Protein AF-A0A9D8WTA5-F1 (afdb_monomer_lite)

Secondary structure (DSSP, 8-state):
-------GGGTTSSHHHHHHHHHHHHHHHTT-------BTT-HHHHHHHHHTT--S---EEEEE---SSS----EEEEE-

Radius of gyration: 15.01 Å; chains: 1; bounding box: 36×35×33 Å

Sequence (80 aa):
ELGIITDEDKRCKGFAFAVCVRTLEEIDKRGLHPIWACDIENTGSMRLAEKLGFINPVKYNFIFLPQTNENMTIEKRSAI

Structure (mmCIF, N/CA/C/O backbone):
data_AF-A0A9D8WTA5-F1
#
_entry.id   AF-A0A9D8WTA5-F1
#
loop_
_atom_site.group_PDB
_atom_site.id
_atom_site.type_symbol
_atom_site.label_atom_id
_atom_site.label_alt_id
_atom_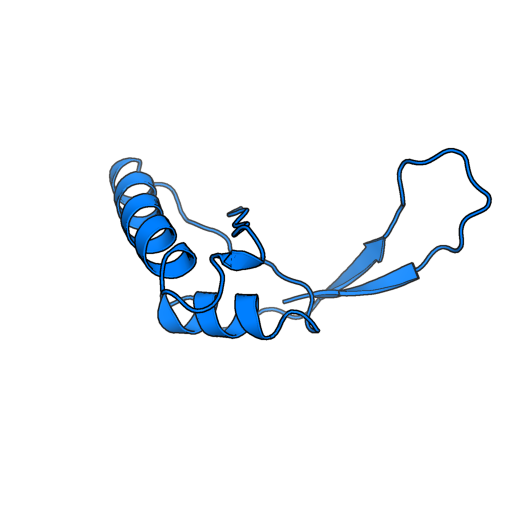site.label_comp_id
_atom_site.label_asym_id
_atom_site.label_entity_id
_atom_site.label_seq_id
_atom_site.pdbx_PDB_ins_code
_atom_site.Cartn_x
_atom_site.Cartn_y
_atom_site.Cartn_z
_atom_site.occupancy
_atom_site.B_iso_or_equiv
_atom_site.auth_seq_id
_atom_site.auth_comp_id
_atom_site.auth_asym_id
_atom_site.auth_atom_id
_atom_site.pdbx_PDB_model_num
ATOM 1 N N . GLU A 1 1 ? 1.456 4.230 -10.510 1.00 88.69 1 GLU A N 1
ATOM 2 C CA . GLU A 1 1 ? 1.804 3.886 -9.118 1.00 88.69 1 GLU A CA 1
ATOM 3 C C . GLU A 1 1 ? 0.688 4.363 -8.198 1.00 88.69 1 GLU A C 1
ATOM 5 O O . GLU A 1 1 ? 0.065 5.374 -8.512 1.00 88.69 1 GLU A O 1
ATOM 10 N N . LEU A 1 2 ? 0.390 3.621 -7.132 1.00 93.94 2 LEU A N 1
ATOM 11 C CA . LEU A 1 2 ? -0.620 3.988 -6.138 1.00 93.94 2 LEU A CA 1
ATOM 12 C C . LEU A 1 2 ? 0.017 4.723 -4.952 1.00 93.94 2 LEU A C 1
ATOM 14 O O . LEU A 1 2 ? 0.934 4.205 -4.326 1.00 93.94 2 LEU A O 1
ATOM 18 N N . GLY A 1 3 ? -0.521 5.894 -4.606 1.00 93.75 3 GLY A N 1
ATOM 19 C CA . GLY A 1 3 ? -0.184 6.620 -3.380 1.00 93.75 3 GLY A CA 1
ATOM 20 C C . GLY A 1 3 ? -1.365 6.612 -2.414 1.00 93.75 3 GLY A C 1
ATOM 21 O O . GLY A 1 3 ? -2.422 7.150 -2.740 1.00 93.75 3 GLY A O 1
ATOM 22 N N . ILE A 1 4 ? -1.199 6.001 -1.237 1.00 94.69 4 ILE A N 1
ATOM 23 C CA . ILE A 1 4 ? -2.267 5.840 -0.240 1.00 94.69 4 ILE A CA 1
ATOM 24 C C . ILE A 1 4 ? -1.813 6.420 1.094 1.00 94.69 4 ILE A C 1
ATOM 26 O O . ILE A 1 4 ? -0.808 5.999 1.662 1.00 94.69 4 ILE A O 1
ATOM 30 N N . ILE A 1 5 ? -2.588 7.367 1.612 1.00 95.75 5 ILE A N 1
ATOM 31 C CA . ILE A 1 5 ? -2.362 7.993 2.913 1.00 95.75 5 ILE A CA 1
ATOM 32 C C . ILE A 1 5 ? -3.671 7.918 3.692 1.00 95.75 5 ILE A C 1
ATOM 34 O O . ILE A 1 5 ? -4.760 8.074 3.144 1.00 95.75 5 ILE A O 1
ATOM 38 N N . THR A 1 6 ? -3.572 7.621 4.980 1.00 96.19 6 THR A N 1
ATOM 39 C CA . THR A 1 6 ? -4.700 7.673 5.912 1.00 96.19 6 THR A CA 1
ATOM 40 C C . THR A 1 6 ? -4.280 8.520 7.097 1.00 96.19 6 THR A C 1
ATOM 42 O O . THR A 1 6 ? -3.212 8.264 7.672 1.00 96.19 6 THR A O 1
ATOM 45 N N . ASP A 1 7 ? -5.125 9.490 7.450 1.00 97.75 7 ASP A N 1
ATOM 46 C CA . ASP A 1 7 ? -4.959 10.314 8.648 1.00 97.75 7 ASP A CA 1
ATOM 47 C C . ASP A 1 7 ? -4.714 9.441 9.875 1.00 97.75 7 ASP A C 1
ATOM 49 O O . ASP A 1 7 ? -5.316 8.373 10.029 1.00 97.75 7 ASP A O 1
ATOM 53 N N . GLU A 1 8 ? -3.802 9.878 10.742 1.00 96.44 8 GLU A N 1
ATOM 54 C CA . GLU A 1 8 ? -3.262 9.039 11.813 1.00 96.44 8 GLU A CA 1
ATOM 55 C C . GLU A 1 8 ? -4.352 8.541 12.771 1.00 96.44 8 GLU A C 1
ATOM 57 O O . GLU A 1 8 ? -4.385 7.357 13.107 1.00 96.44 8 GLU A O 1
ATOM 62 N N . ASP A 1 9 ? -5.312 9.404 13.115 1.00 97.75 9 ASP A N 1
ATOM 63 C CA . ASP A 1 9 ? -6.459 9.104 13.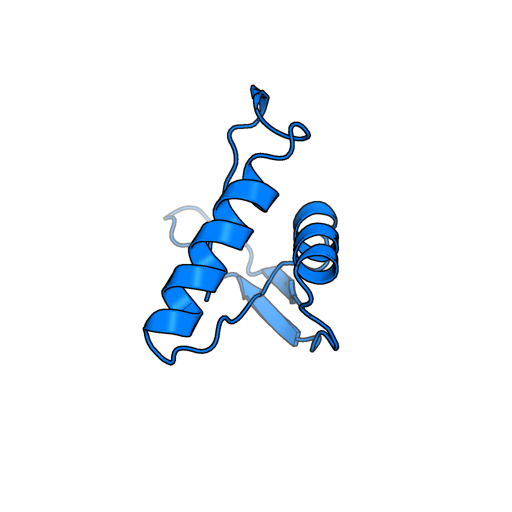983 1.00 97.75 9 ASP A CA 1
ATOM 64 C C . ASP A 1 9 ? -7.532 8.221 13.305 1.00 97.75 9 ASP A C 1
ATOM 66 O O . ASP A 1 9 ? -8.476 7.719 13.943 1.00 97.75 9 ASP A O 1
ATOM 70 N N . LYS A 1 10 ? -7.405 8.008 11.992 1.00 97.00 10 LYS A N 1
ATOM 71 C CA . LYS A 1 10 ? -8.289 7.167 11.177 1.00 97.00 10 LYS A CA 1
ATOM 72 C C . LYS A 1 10 ? -7.643 5.845 10.746 1.00 97.00 10 LYS A C 1
ATOM 74 O O . LYS A 1 10 ? -8.336 5.011 10.160 1.00 97.00 10 LYS A O 1
ATOM 79 N N . ARG A 1 11 ? -6.361 5.603 11.042 1.00 95.69 11 ARG A N 1
ATOM 80 C CA . ARG A 1 11 ? -5.676 4.337 10.712 1.00 95.69 11 ARG A CA 1
ATOM 81 C C . ARG A 1 11 ? -6.317 3.133 11.423 1.00 95.69 11 ARG A C 1
ATOM 83 O O . ARG A 1 11 ? -7.106 3.274 12.354 1.00 95.69 11 ARG A O 1
ATOM 90 N N . CYS A 1 12 ? -6.006 1.927 10.940 1.00 94.69 12 CYS A N 1
ATOM 91 C CA . CYS A 1 12 ? -6.480 0.643 11.489 1.00 94.69 12 CYS A CA 1
ATOM 92 C C . CYS A 1 12 ? -8.009 0.426 11.482 1.00 94.69 12 CYS A C 1
ATOM 94 O O . CYS A 1 12 ? -8.499 -0.505 12.111 1.00 94.69 12 CYS A O 1
ATOM 96 N N . LYS A 1 13 ? -8.761 1.238 10.728 1.00 96.81 13 LYS A N 1
ATOM 97 C CA . LYS A 1 13 ? -10.228 1.136 10.580 1.00 96.81 13 LYS A CA 1
ATOM 98 C C . LYS A 1 13 ? -10.679 0.570 9.227 1.00 96.81 13 LYS A C 1
ATOM 100 O O . LYS A 1 13 ? -11.865 0.544 8.928 1.00 96.81 13 LYS A O 1
ATOM 105 N N . GLY A 1 14 ? -9.737 0.136 8.387 1.00 96.88 14 GLY A N 1
ATOM 106 C CA . GLY A 1 14 ? -10.023 -0.445 7.068 1.00 96.88 14 GLY A CA 1
ATOM 107 C C . GLY A 1 14 ? -10.214 0.560 5.924 1.00 96.88 14 GLY A C 1
ATOM 108 O O . GLY A 1 14 ? -10.401 0.129 4.789 1.00 96.88 14 GLY A O 1
ATOM 109 N N . PHE A 1 15 ? -10.104 1.872 6.170 1.00 97.88 15 PHE A N 1
ATOM 110 C CA . PHE A 1 15 ? -10.307 2.898 5.135 1.00 97.88 15 PHE A CA 1
ATOM 111 C C . PHE A 1 15 ? -9.359 2.763 3.941 1.00 97.88 15 PHE A C 1
ATOM 113 O O . PHE A 1 15 ? -9.819 2.770 2.803 1.00 97.88 15 PHE A O 1
ATOM 120 N N . ALA A 1 16 ? -8.060 2.563 4.190 1.00 97.81 16 ALA A N 1
ATOM 121 C CA . ALA A 1 16 ? -7.078 2.371 3.123 1.00 97.81 16 ALA A CA 1
ATOM 122 C C . ALA A 1 16 ? -7.456 1.201 2.199 1.00 97.81 16 ALA A C 1
ATOM 124 O O . ALA A 1 16 ? -7.418 1.336 0.981 1.00 97.81 16 ALA A O 1
ATOM 125 N N . PHE A 1 17 ? -7.899 0.078 2.774 1.00 98.25 17 PHE A N 1
ATOM 126 C CA . PHE A 1 17 ? -8.336 -1.089 2.009 1.00 98.25 17 PHE A CA 1
ATOM 127 C C . PHE A 1 17 ? -9.579 -0.790 1.166 1.00 98.25 17 PHE A C 1
ATOM 129 O O . PHE A 1 17 ? -9.578 -1.070 -0.029 1.00 98.25 17 PHE A O 1
ATOM 136 N N . ALA A 1 18 ? -10.608 -0.177 1.758 1.00 98.19 18 ALA A N 1
ATOM 137 C CA . ALA A 1 18 ? -11.840 0.161 1.046 1.00 98.19 18 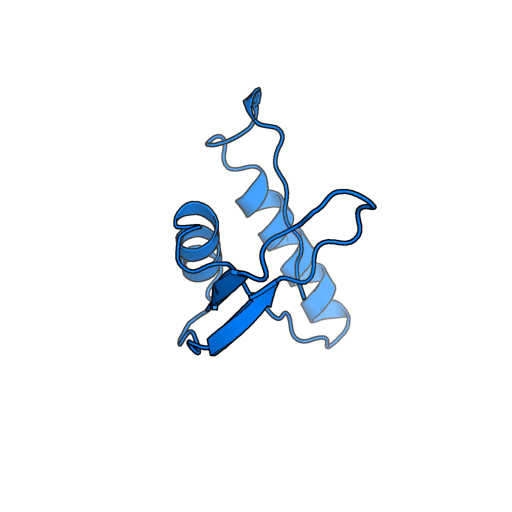ALA A CA 1
ATOM 138 C C . ALA A 1 18 ? -11.580 1.092 -0.152 1.00 98.19 18 ALA A C 1
ATOM 140 O O . ALA A 1 18 ? -12.080 0.848 -1.250 1.00 98.19 18 ALA A O 1
ATOM 141 N N . VAL A 1 19 ? -10.749 2.123 0.038 1.00 97.75 19 VAL A N 1
ATOM 142 C CA . VAL A 1 19 ? -10.357 3.045 -1.039 1.00 97.75 19 VAL A CA 1
ATOM 143 C C . VAL A 1 19 ? -9.556 2.320 -2.120 1.00 97.75 19 VAL A C 1
ATOM 145 O O . VAL A 1 19 ? -9.810 2.533 -3.306 1.00 97.75 19 VAL A O 1
ATOM 148 N N . CYS A 1 20 ? -8.626 1.438 -1.741 1.00 98.25 20 CYS A N 1
ATOM 149 C CA . CYS A 1 20 ? -7.838 0.678 -2.708 1.00 98.25 20 CYS A CA 1
ATOM 150 C C . CYS A 1 20 ? -8.712 -0.235 -3.567 1.00 98.25 20 CYS A C 1
ATOM 152 O O . CYS A 1 20 ? -8.559 -0.210 -4.780 1.00 98.25 20 CYS A O 1
ATOM 154 N N . VAL A 1 21 ? -9.659 -0.977 -2.982 1.00 98.25 21 VAL A N 1
ATOM 155 C CA . VAL A 1 21 ? -10.578 -1.841 -3.748 1.00 98.25 21 VAL A CA 1
ATOM 156 C C . VAL A 1 21 ? -11.317 -1.028 -4.810 1.00 98.25 21 VAL A C 1
ATOM 158 O O . VAL A 1 21 ? -11.254 -1.356 -5.993 1.00 98.25 21 VAL A O 1
ATOM 161 N N . ARG A 1 22 ? -11.925 0.098 -4.414 1.00 98.25 22 ARG A N 1
ATOM 162 C CA . ARG A 1 22 ? -12.631 0.978 -5.355 1.00 98.25 22 ARG A CA 1
ATOM 163 C C . ARG A 1 22 ? -11.705 1.540 -6.435 1.00 98.25 22 ARG A C 1
ATOM 165 O O . ARG A 1 22 ? -12.108 1.686 -7.583 1.00 98.25 22 ARG A O 1
ATOM 172 N N . THR A 1 23 ? -10.467 1.861 -6.070 1.00 97.94 23 THR A N 1
ATOM 173 C CA . THR A 1 23 ? -9.461 2.375 -7.006 1.00 97.94 23 THR A CA 1
ATOM 174 C C . THR A 1 23 ? -9.054 1.310 -8.023 1.00 97.94 23 THR A C 1
ATOM 176 O O . THR A 1 23 ? -8.976 1.611 -9.211 1.00 97.94 23 THR A O 1
ATOM 179 N N . LEU A 1 24 ? -8.842 0.065 -7.586 1.00 97.81 24 LEU A N 1
ATOM 180 C CA . LEU A 1 24 ? -8.480 -1.053 -8.459 1.00 97.81 24 LEU A CA 1
ATOM 181 C C . LEU A 1 24 ? -9.585 -1.357 -9.477 1.00 97.81 24 LEU A C 1
ATOM 183 O O . LEU A 1 24 ? -9.280 -1.547 -10.649 1.00 97.81 24 LEU A O 1
ATOM 187 N N . GLU A 1 25 ? -10.857 -1.304 -9.071 1.00 98.06 25 GLU A N 1
ATOM 188 C CA . GLU A 1 25 ? -11.994 -1.438 -9.995 1.00 98.06 25 GLU A CA 1
ATOM 189 C C . GLU A 1 25 ? -11.982 -0.373 -11.102 1.00 98.06 25 GLU A C 1
ATOM 191 O O . GLU A 1 25 ? -12.288 -0.657 -12.257 1.00 98.06 25 GLU A O 1
ATOM 196 N N . GLU A 1 26 ? -11.657 0.878 -10.769 1.00 97.94 26 GLU A N 1
ATOM 197 C CA . GLU A 1 26 ? -11.616 1.965 -11.753 1.00 97.94 26 GLU A CA 1
ATOM 198 C C . GLU A 1 26 ? -10.382 1.902 -12.658 1.00 97.94 26 GLU A C 1
ATOM 200 O O . GLU A 1 26 ? -10.449 2.314 -13.817 1.00 97.94 26 GLU A O 1
ATOM 205 N N . ILE A 1 27 ? -9.267 1.380 -12.147 1.00 97.62 27 ILE A N 1
ATOM 206 C CA . ILE A 1 27 ? -8.058 1.099 -12.927 1.00 97.62 27 ILE A CA 1
ATOM 207 C C . ILE A 1 27 ? -8.338 0.001 -13.959 1.00 97.62 27 ILE A C 1
ATOM 209 O O . I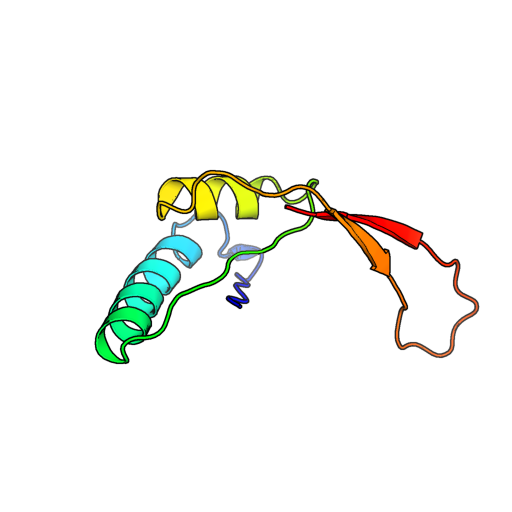LE A 1 27 ? -8.035 0.193 -15.138 1.00 97.62 27 ILE A O 1
ATOM 213 N N . ASP A 1 28 ? -8.985 -1.088 -13.540 1.00 97.00 28 ASP A N 1
ATOM 214 C CA . ASP A 1 28 ? -9.348 -2.214 -14.406 1.00 97.00 28 ASP A CA 1
ATOM 215 C C . ASP A 1 28 ? -10.288 -1.782 -15.542 1.00 97.00 28 ASP A C 1
ATOM 217 O O . ASP A 1 28 ? -10.006 -2.018 -16.717 1.00 97.00 28 ASP A O 1
ATOM 221 N N . LYS A 1 29 ? -11.331 -0.999 -15.229 1.00 98.31 29 LYS A N 1
ATOM 222 C CA . LYS A 1 29 ? -12.250 -0.428 -16.237 1.00 98.31 29 LYS A CA 1
ATOM 223 C C . LYS A 1 29 ? -11.553 0.404 -17.313 1.00 98.31 29 LYS A C 1
ATOM 225 O O . LYS A 1 29 ? -12.088 0.562 -18.408 1.00 98.31 29 LYS A O 1
ATOM 230 N N . ARG A 1 30 ? -10.396 0.985 -16.996 1.00 98.12 30 ARG A N 1
ATOM 231 C CA . ARG A 1 30 ? -9.606 1.814 -17.916 1.00 98.12 30 ARG A CA 1
ATOM 232 C C . ARG A 1 30 ? -8.543 1.010 -18.668 1.00 98.12 30 ARG A C 1
ATOM 234 O O . ARG A 1 30 ? -7.803 1.605 -19.445 1.00 98.12 30 ARG A O 1
ATOM 241 N N . GLY A 1 31 ? -8.450 -0.302 -18.441 1.00 97.81 31 GLY A N 1
ATOM 242 C CA . GLY A 1 31 ? -7.417 -1.159 -19.025 1.00 97.81 31 GLY A CA 1
ATOM 243 C C . GLY A 1 31 ? -6.009 -0.801 -18.546 1.00 97.81 31 GLY A C 1
ATOM 244 O O . GLY A 1 31 ? -5.045 -0.951 -19.293 1.00 97.81 31 GLY A O 1
ATOM 245 N N . LEU A 1 32 ? -5.889 -0.261 -17.330 1.00 97.50 32 LEU A N 1
ATOM 246 C CA . LEU A 1 32 ? -4.612 0.112 -16.731 1.00 97.50 32 LEU A CA 1
ATOM 247 C C . LEU A 1 32 ? -4.141 -0.976 -15.765 1.00 97.50 32 LEU A C 1
ATOM 249 O O . LEU A 1 32 ? -4.941 -1.691 -15.168 1.00 97.50 32 LEU A O 1
ATOM 253 N N . HIS A 1 33 ? -2.829 -1.050 -15.557 1.00 95.38 33 HIS A N 1
ATOM 254 C CA . HIS A 1 33 ? -2.235 -1.958 -14.582 1.00 95.38 33 HIS A CA 1
ATOM 255 C C . HIS A 1 33 ? -1.732 -1.175 -13.366 1.00 95.38 33 HIS A C 1
ATOM 257 O O . HIS A 1 33 ? -0.934 -0.243 -13.522 1.00 95.38 33 HIS A O 1
ATOM 263 N N . PRO A 1 34 ? -2.187 -1.513 -12.148 1.00 96.69 34 PRO A N 1
ATOM 264 C CA . PRO A 1 34 ? -1.715 -0.849 -10.950 1.00 96.69 34 PRO A CA 1
ATOM 265 C C . PRO A 1 34 ? -0.292 -1.310 -10.618 1.00 96.69 34 PRO A C 1
ATOM 267 O O . PRO A 1 34 ? 0.061 -2.474 -10.785 1.00 96.69 34 PRO A O 1
ATOM 270 N N . ILE A 1 35 ? 0.508 -0.385 -10.096 1.00 95.69 35 ILE A N 1
ATOM 271 C CA . ILE A 1 35 ? 1.837 -0.665 -9.547 1.00 95.69 35 ILE A CA 1
ATOM 272 C C . ILE A 1 35 ? 1.810 -0.224 -8.089 1.00 95.69 35 ILE A C 1
ATOM 274 O O . ILE A 1 35 ? 1.383 0.902 -7.804 1.00 95.69 35 ILE A O 1
ATOM 278 N N . TRP A 1 36 ? 2.259 -1.104 -7.201 1.00 96.94 36 TRP A N 1
ATOM 279 C CA . TRP A 1 36 ? 2.462 -0.828 -5.785 1.00 96.94 36 TRP A CA 1
ATOM 280 C C . TRP A 1 36 ? 3.958 -0.832 -5.503 1.00 96.94 36 TRP A C 1
ATOM 282 O O . TRP A 1 36 ? 4.640 -1.765 -5.916 1.00 96.94 36 TRP A O 1
ATOM 292 N N . ALA A 1 37 ? 4.441 0.192 -4.812 1.00 95.94 37 ALA A N 1
ATOM 293 C CA . ALA A 1 37 ? 5.803 0.253 -4.314 1.00 95.94 37 ALA A CA 1
ATOM 294 C C . ALA A 1 37 ? 5.778 0.822 -2.896 1.00 95.94 37 ALA A C 1
ATOM 296 O O . ALA A 1 37 ? 4.979 1.713 -2.586 1.00 95.94 37 ALA A O 1
ATOM 297 N N . CYS A 1 38 ? 6.620 0.304 -2.010 1.00 95.31 38 CYS A N 1
ATOM 298 C CA . CYS A 1 38 ? 6.779 0.891 -0.685 1.00 95.31 38 CYS A CA 1
ATOM 299 C C . CYS A 1 38 ? 8.145 0.601 -0.072 1.00 95.31 38 CYS A C 1
ATOM 301 O O . CYS A 1 38 ? 8.786 -0.401 -0.378 1.00 95.31 38 CYS A O 1
ATOM 303 N N . ASP A 1 39 ? 8.565 1.471 0.847 1.00 95.12 39 ASP A N 1
ATOM 304 C CA . ASP A 1 39 ? 9.736 1.223 1.689 1.00 95.12 39 ASP A CA 1
ATOM 305 C C . ASP A 1 39 ? 9.583 -0.120 2.425 1.00 95.12 39 ASP A C 1
ATOM 307 O O . ASP A 1 39 ? 8.489 -0.451 2.898 1.00 95.12 39 ASP A O 1
ATOM 311 N N . ILE A 1 40 ? 10.671 -0.887 2.520 1.00 94.75 40 ILE A N 1
ATOM 312 C CA . ILE A 1 40 ? 10.675 -2.204 3.171 1.00 94.75 40 ILE A CA 1
ATOM 313 C C . ILE A 1 40 ? 10.311 -2.120 4.663 1.00 94.75 40 ILE A C 1
ATOM 315 O O . ILE A 1 40 ? 9.770 -3.071 5.224 1.00 94.75 40 ILE A O 1
ATOM 319 N N . GLU A 1 41 ? 10.527 -0.964 5.292 1.00 95.00 41 GLU A N 1
ATOM 320 C CA . GLU A 1 41 ? 10.147 -0.718 6.684 1.00 95.00 41 GLU A CA 1
ATOM 321 C C . GLU A 1 41 ? 8.643 -0.406 6.835 1.00 95.00 41 GLU A C 1
ATOM 323 O O . GLU A 1 41 ? 8.077 -0.483 7.931 1.00 95.00 41 GLU A O 1
ATOM 328 N N . ASN A 1 42 ? 7.935 -0.106 5.737 1.00 95.19 42 ASN A N 1
ATOM 329 C CA . ASN A 1 42 ? 6.502 0.190 5.747 1.00 95.19 42 ASN A CA 1
ATOM 330 C C . ASN A 1 42 ? 5.651 -1.091 5.740 1.00 95.19 42 ASN A C 1
ATOM 332 O O . ASN A 1 42 ? 4.891 -1.378 4.812 1.00 95.19 42 ASN A O 1
ATOM 336 N N . THR A 1 43 ? 5.735 -1.848 6.834 1.00 94.88 43 THR A N 1
ATOM 337 C CA . THR A 1 43 ? 4.999 -3.111 7.031 1.00 94.88 43 THR A CA 1
ATOM 338 C C . THR A 1 43 ? 3.484 -2.988 6.849 1.00 94.88 43 THR A C 1
ATOM 340 O O . THR A 1 43 ? 2.841 -3.936 6.393 1.00 94.88 43 THR A O 1
ATOM 343 N N . GLY A 1 44 ? 2.897 -1.830 7.171 1.00 95.25 44 GLY A N 1
ATOM 344 C CA . GLY A 1 44 ? 1.478 -1.558 6.946 1.00 95.25 44 GLY A CA 1
ATOM 345 C C . GLY A 1 44 ? 1.116 -1.520 5.461 1.00 95.25 44 GLY A C 1
ATOM 346 O O . GLY A 1 44 ? 0.120 -2.125 5.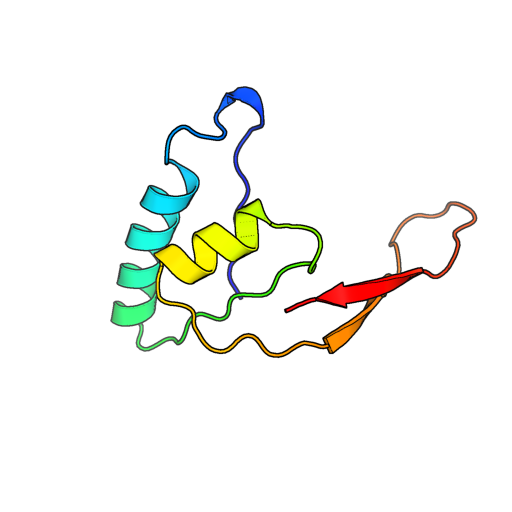064 1.00 95.25 44 GLY A O 1
ATOM 347 N N . SER A 1 45 ? 1.944 -0.863 4.643 1.00 96.69 45 SER A N 1
ATOM 348 C CA . SER A 1 45 ? 1.780 -0.826 3.187 1.00 96.69 45 SER A CA 1
ATOM 349 C C . SER A 1 45 ? 2.011 -2.200 2.558 1.00 96.69 45 SER A C 1
ATOM 351 O O . SER A 1 45 ? 1.187 -2.633 1.756 1.00 96.69 45 SER A O 1
ATOM 353 N N . MET A 1 46 ? 3.041 -2.937 2.999 1.00 96.25 46 MET A N 1
ATOM 354 C CA . MET A 1 46 ? 3.312 -4.297 2.507 1.00 96.25 46 MET A CA 1
ATOM 355 C C . MET A 1 46 ? 2.111 -5.231 2.716 1.00 96.25 46 MET A C 1
ATOM 357 O O . MET A 1 46 ? 1.621 -5.849 1.774 1.00 96.25 46 MET A O 1
ATOM 361 N N . ARG A 1 47 ? 1.563 -5.273 3.938 1.00 96.00 47 ARG A N 1
ATOM 362 C CA . ARG A 1 47 ? 0.393 -6.111 4.259 1.00 96.00 47 ARG A CA 1
ATOM 363 C C . ARG A 1 47 ? -0.861 -5.688 3.501 1.00 96.00 47 ARG A C 1
ATOM 365 O O . ARG A 1 47 ? -1.700 -6.525 3.177 1.00 96.00 47 ARG A O 1
ATOM 372 N N . LEU A 1 48 ? -1.025 -4.387 3.262 1.00 97.25 48 LEU A N 1
ATOM 373 C CA . LEU A 1 48 ? -2.142 -3.880 2.475 1.00 97.25 48 LEU A CA 1
ATOM 374 C C . LEU A 1 48 ? -2.031 -4.342 1.017 1.00 97.25 48 LEU A C 1
ATOM 376 O O . LEU A 1 48 ? -3.021 -4.834 0.480 1.00 97.25 48 LEU A O 1
ATOM 380 N N . ALA A 1 49 ? -0.840 -4.247 0.421 1.00 97.19 49 ALA A N 1
ATOM 381 C CA . ALA A 1 49 ? -0.561 -4.724 -0.930 1.00 97.19 49 ALA A CA 1
ATOM 382 C C . ALA A 1 49 ? -0.851 -6.228 -1.067 1.00 97.19 49 ALA A C 1
ATOM 384 O O . ALA A 1 49 ? -1.623 -6.628 -1.939 1.00 97.19 49 ALA A O 1
ATOM 385 N N . GLU A 1 50 ? -0.332 -7.047 -0.147 1.00 96.56 50 GLU A N 1
ATOM 386 C CA . GLU A 1 50 ? -0.589 -8.494 -0.111 1.00 96.56 50 GLU A CA 1
ATOM 387 C C . GLU A 1 50 ? -2.091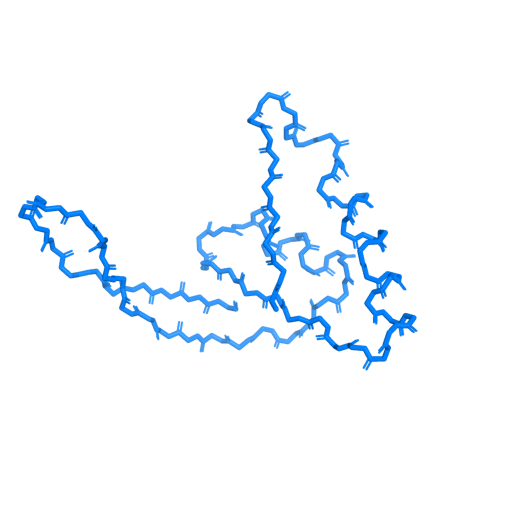 -8.802 -0.031 1.00 96.56 50 GLU A C 1
ATOM 389 O O . GLU A 1 50 ? -2.614 -9.612 -0.796 1.00 96.56 50 GLU A O 1
ATOM 394 N N . LYS A 1 51 ? -2.821 -8.107 0.852 1.00 97.06 51 LYS A N 1
ATOM 395 C CA . LYS A 1 51 ? -4.271 -8.293 1.017 1.00 97.06 51 LYS A CA 1
ATOM 396 C C . LYS A 1 51 ? -5.070 -7.906 -0.234 1.00 97.06 51 LYS A C 1
ATOM 398 O O . LYS A 1 51 ? -6.166 -8.423 -0.437 1.00 97.06 51 LYS A O 1
ATOM 403 N N . LEU A 1 52 ? -4.549 -6.989 -1.046 1.00 97.12 52 LEU A N 1
ATOM 404 C CA . LEU A 1 52 ? -5.145 -6.553 -2.312 1.00 97.12 52 LEU A CA 1
ATOM 405 C C . LEU A 1 52 ? -4.741 -7.439 -3.503 1.00 97.12 52 LEU A C 1
ATOM 407 O O . LEU A 1 52 ? -5.222 -7.209 -4.608 1.00 97.12 52 LEU A O 1
ATOM 411 N N . GLY A 1 53 ? -3.890 -8.448 -3.289 1.00 96.81 53 GLY A N 1
ATOM 412 C CA . GLY A 1 53 ? -3.465 -9.392 -4.323 1.00 96.81 53 GLY A CA 1
ATOM 413 C C . GLY A 1 53 ? -2.193 -8.995 -5.072 1.00 96.81 53 GLY A C 1
ATOM 414 O O . GLY A 1 53 ? -1.849 -9.651 -6.054 1.00 96.81 53 GLY A O 1
ATOM 415 N N . PHE A 1 54 ? -1.467 -7.966 -4.623 1.00 96.50 54 PHE A N 1
ATOM 416 C CA . PHE A 1 54 ? -0.116 -7.711 -5.121 1.00 96.50 54 PHE A CA 1
ATOM 417 C C . PHE A 1 54 ? 0.823 -8.774 -4.551 1.00 96.50 54 PHE A C 1
ATOM 419 O O . PHE A 1 54 ? 0.982 -8.899 -3.338 1.00 96.50 54 PHE A O 1
ATOM 426 N N . ILE A 1 55 ? 1.426 -9.557 -5.441 1.00 92.25 55 ILE A N 1
ATOM 427 C CA . ILE A 1 55 ? 2.298 -10.685 -5.107 1.00 92.25 55 ILE A CA 1
ATOM 428 C C . ILE A 1 55 ? 3.647 -10.540 -5.812 1.00 92.25 55 ILE A C 1
ATOM 430 O O . ILE A 1 55 ? 3.759 -9.821 -6.802 1.00 92.25 55 ILE A O 1
ATOM 434 N N . ASN A 1 56 ? 4.652 -11.277 -5.334 1.00 93.81 56 ASN A N 1
ATOM 435 C CA . ASN A 1 56 ? 6.009 -11.316 -5.897 1.00 93.81 56 ASN A CA 1
ATOM 436 C C . ASN A 1 56 ? 6.725 -9.947 -5.895 1.00 93.81 56 ASN A C 1
ATOM 438 O O . ASN A 1 56 ? 7.102 -9.454 -6.959 1.00 93.81 56 ASN A O 1
ATOM 442 N N . PRO A 1 57 ? 6.931 -9.332 -4.714 1.00 94.00 57 PRO A N 1
ATOM 443 C CA . PRO A 1 57 ? 7.632 -8.056 -4.613 1.00 94.00 57 PRO A CA 1
ATOM 444 C C . PRO A 1 57 ? 9.055 -8.135 -5.175 1.00 94.00 57 PRO A C 1
ATOM 446 O O . PRO A 1 57 ? 9.770 -9.118 -4.951 1.00 94.00 57 PRO A O 1
ATOM 449 N N . VAL A 1 58 ? 9.493 -7.069 -5.844 1.00 95.56 58 VAL A N 1
ATOM 450 C CA . VAL A 1 58 ? 10.862 -6.943 -6.352 1.00 95.56 58 VAL A CA 1
ATOM 451 C C . VAL A 1 58 ? 11.611 -5.980 -5.449 1.00 95.56 58 VAL A C 1
ATOM 453 O O . VAL A 1 58 ? 11.309 -4.799 -5.406 1.00 95.56 58 VAL A O 1
ATOM 456 N N . LYS A 1 59 ? 12.628 -6.476 -4.744 1.00 96.19 59 LYS A N 1
ATOM 457 C CA . LYS A 1 59 ? 13.462 -5.631 -3.884 1.00 96.19 59 LYS A CA 1
ATOM 458 C C . LYS A 1 59 ? 14.414 -4.784 -4.717 1.00 96.19 59 LYS A C 1
ATOM 460 O O . LYS A 1 59 ? 15.144 -5.320 -5.552 1.00 96.19 59 LYS A O 1
ATOM 465 N N . TYR A 1 60 ? 14.473 -3.491 -4.429 1.00 95.25 60 TYR A N 1
ATOM 466 C CA . TYR A 1 60 ? 15.432 -2.581 -5.044 1.00 95.25 60 TYR A CA 1
ATOM 467 C C . TYR A 1 60 ? 15.957 -1.551 -4.045 1.00 95.25 60 TYR A C 1
ATOM 469 O O . TYR A 1 60 ? 15.301 -1.191 -3.069 1.00 95.25 60 TYR A O 1
ATOM 477 N N . ASN A 1 61 ? 17.169 -1.068 -4.310 1.00 95.81 61 ASN A N 1
ATOM 478 C CA . ASN A 1 61 ? 17.779 0.018 -3.554 1.00 95.81 61 ASN A CA 1
ATOM 479 C C . ASN A 1 61 ? 17.506 1.342 -4.261 1.00 95.81 61 ASN A C 1
ATOM 481 O O . ASN A 1 61 ? 17.572 1.416 -5.489 1.00 95.81 61 ASN A O 1
ATOM 485 N N . PHE A 1 62 ? 17.271 2.397 -3.492 1.00 90.75 62 PHE A N 1
ATOM 486 C CA . PHE A 1 62 ? 17.115 3.748 -4.013 1.00 90.75 62 PHE A CA 1
ATOM 487 C C . PHE A 1 62 ? 17.890 4.754 -3.163 1.00 90.75 62 PHE A C 1
ATOM 489 O O . PHE A 1 62 ? 18.231 4.505 -2.004 1.00 90.75 62 PHE A O 1
ATOM 496 N N . ILE A 1 63 ? 18.204 5.892 -3.774 1.00 90.00 63 ILE A N 1
ATOM 497 C CA . ILE A 1 63 ? 18.822 7.026 -3.094 1.00 90.00 63 ILE A CA 1
ATOM 498 C C . ILE A 1 63 ? 17.726 8.052 -2.855 1.00 90.00 63 ILE A C 1
ATOM 500 O O . ILE A 1 63 ? 17.051 8.469 -3.797 1.00 90.00 63 ILE A O 1
ATOM 504 N N . PHE A 1 64 ? 17.553 8.457 -1.602 1.00 85.00 64 PHE A N 1
ATOM 505 C CA . PHE A 1 64 ? 16.658 9.552 -1.270 1.00 85.00 64 PHE A CA 1
ATOM 506 C C . PHE A 1 64 ? 17.411 10.876 -1.419 1.00 85.00 64 PHE A C 1
ATOM 508 O O . PHE A 1 64 ? 18.418 11.108 -0.749 1.00 85.00 64 PHE A O 1
ATOM 515 N N . LEU A 1 65 ? 16.926 11.720 -2.332 1.00 84.81 65 LEU A N 1
ATOM 516 C CA . LEU A 1 65 ? 17.401 13.085 -2.540 1.00 84.81 65 LEU A CA 1
ATOM 517 C C . LEU A 1 65 ? 16.337 14.035 -1.987 1.00 84.81 65 LEU A C 1
ATOM 519 O O . LEU A 1 65 ? 15.310 14.240 -2.642 1.00 84.81 65 LEU A O 1
ATOM 523 N N . PRO A 1 66 ? 16.523 14.579 -0.778 1.00 79.69 66 PRO A N 1
ATOM 524 C CA . PRO A 1 66 ? 15.514 15.434 -0.188 1.00 79.69 66 PRO A CA 1
ATOM 525 C C . PRO A 1 66 ? 15.523 16.808 -0.873 1.00 79.69 66 PRO A C 1
ATOM 527 O O . PRO A 1 66 ? 16.566 17.296 -1.303 1.00 79.69 66 PRO A O 1
ATOM 530 N N . GLN A 1 67 ? 14.347 17.424 -1.005 1.00 76.81 67 GLN A N 1
ATOM 531 C CA . GLN A 1 67 ? 14.153 18.639 -1.812 1.00 76.81 67 GLN A CA 1
ATOM 532 C C . GLN A 1 67 ? 14.189 19.947 -0.994 1.00 76.81 67 GLN A C 1
ATOM 534 O O . GLN A 1 67 ? 13.613 20.949 -1.413 1.00 76.81 67 GLN A O 1
ATOM 539 N N . THR A 1 68 ? 14.831 19.960 0.178 1.00 74.88 68 THR A N 1
ATOM 540 C CA . THR A 1 68 ? 14.896 21.133 1.072 1.00 74.88 68 THR A CA 1
ATOM 541 C C . THR A 1 68 ? 16.306 21.732 1.159 1.00 74.88 68 THR A C 1
ATOM 543 O O . THR A 1 68 ? 17.302 21.055 0.926 1.00 74.88 68 THR A O 1
ATOM 546 N N . ASN A 1 69 ? 16.388 23.025 1.502 1.00 58.94 69 ASN A N 1
ATOM 547 C CA . ASN A 1 69 ? 17.622 23.833 1.512 1.00 58.94 69 ASN A CA 1
ATOM 548 C C . ASN A 1 69 ? 18.502 23.667 2.773 1.00 58.94 69 ASN A C 1
ATOM 550 O O . ASN A 1 69 ? 19.321 24.538 3.062 1.00 58.94 69 ASN A O 1
ATOM 554 N N . GLU A 1 70 ? 18.343 22.597 3.550 1.00 65.06 70 GLU A N 1
ATOM 555 C CA . GLU A 1 70 ? 19.148 22.372 4.758 1.00 65.06 70 GLU A CA 1
ATOM 556 C C . GLU A 1 70 ? 20.276 21.368 4.488 1.00 65.06 70 GLU A C 1
ATOM 558 O O . GLU A 1 70 ? 20.167 20.519 3.604 1.00 65.06 70 GLU A O 1
ATOM 563 N N . ASN A 1 71 ? 21.390 21.484 5.222 1.00 61.00 71 ASN A N 1
ATOM 564 C CA . ASN A 1 71 ? 22.547 20.593 5.087 1.00 61.00 71 ASN A CA 1
ATOM 565 C C . ASN A 1 71 ? 22.112 19.136 5.308 1.00 61.00 71 ASN A C 1
ATOM 567 O O . ASN A 1 71 ? 21.843 18.742 6.442 1.00 61.00 71 ASN A O 1
ATOM 571 N N . MET A 1 72 ? 22.050 18.342 4.237 1.00 62.84 72 MET A N 1
ATOM 572 C CA . MET A 1 72 ? 21.462 17.004 4.284 1.00 62.84 72 MET A CA 1
ATOM 573 C C . MET A 1 72 ? 22.394 15.898 3.820 1.00 62.84 72 MET A C 1
ATOM 575 O O . MET A 1 72 ? 23.120 16.000 2.830 1.00 62.84 72 MET A O 1
ATOM 579 N N . THR A 1 73 ? 22.287 14.796 4.553 1.00 69.31 73 THR A N 1
ATOM 580 C CA . THR A 1 73 ? 22.937 13.521 4.290 1.00 69.31 73 THR A CA 1
ATOM 581 C C . THR A 1 73 ? 22.196 12.781 3.178 1.00 69.31 73 THR A C 1
ATOM 583 O O . THR A 1 73 ? 20.977 12.632 3.222 1.00 69.31 73 THR A O 1
ATOM 586 N N . ILE A 1 74 ? 22.937 12.280 2.189 1.00 78.44 74 ILE A N 1
ATOM 587 C CA . ILE A 1 74 ? 22.406 11.345 1.192 1.00 78.44 74 ILE A CA 1
ATOM 588 C C . ILE A 1 74 ? 22.127 10.011 1.888 1.00 78.44 74 ILE A C 1
ATOM 590 O O . ILE A 1 74 ? 23.045 9.387 2.423 1.00 78.44 74 ILE A O 1
ATOM 594 N N . GLU A 1 75 ? 20.881 9.546 1.838 1.00 82.31 75 GLU A N 1
ATOM 595 C CA . GLU A 1 75 ? 20.484 8.265 2.422 1.00 82.31 75 GLU A CA 1
ATOM 596 C C . GLU A 1 75 ? 20.251 7.206 1.341 1.00 82.31 75 GLU A C 1
ATOM 598 O O . GLU A 1 75 ? 19.548 7.432 0.352 1.00 82.31 75 GLU A O 1
ATOM 603 N N . LYS A 1 76 ? 20.827 6.018 1.550 1.00 84.75 76 LYS A N 1
ATOM 604 C CA . LYS A 1 76 ? 20.508 4.813 0.777 1.00 84.75 76 LYS A CA 1
ATOM 605 C C . LYS A 1 76 ? 19.414 4.047 1.510 1.00 84.75 76 LYS A C 1
ATOM 607 O O . LYS A 1 76 ? 19.588 3.719 2.680 1.00 84.75 76 LYS A O 1
ATOM 612 N N . ARG A 1 77 ? 18.319 3.742 0.819 1.00 90.00 77 ARG A N 1
ATOM 613 C CA . ARG A 1 77 ? 17.168 3.007 1.360 1.00 90.00 77 ARG A CA 1
ATOM 614 C C . ARG A 1 77 ? 16.783 1.849 0.441 1.00 90.00 77 ARG A C 1
ATOM 616 O O . ARG A 1 77 ? 17.314 1.721 -0.663 1.00 90.00 77 ARG A O 1
ATOM 623 N N . SER A 1 78 ? 15.902 0.980 0.925 1.00 91.25 78 SER A N 1
ATOM 624 C CA . SER A 1 78 ? 15.405 -0.195 0.201 1.00 91.25 78 SER A CA 1
ATOM 625 C C . SER A 1 78 ? 13.886 -0.155 0.106 1.00 91.25 78 SER A C 1
ATOM 627 O O . SER A 1 78 ? 13.210 0.245 1.049 1.00 91.25 78 SER A O 1
ATOM 629 N N . ALA A 1 79 ? 13.353 -0.587 -1.026 1.00 92.94 79 ALA A N 1
ATOM 630 C CA . ALA A 1 79 ? 11.923 -0.696 -1.269 1.00 92.94 79 ALA A CA 1
ATOM 631 C C . ALA A 1 79 ? 11.590 -2.047 -1.903 1.00 92.94 79 ALA A C 1
ATOM 633 O O . ALA A 1 79 ? 12.482 -2.792 -2.333 1.00 92.94 79 ALA A O 1
ATOM 634 N N . ILE A 1 80 ? 10.297 -2.346 -1.910 1.00 90.19 80 ILE A N 1
ATOM 635 C CA . ILE A 1 80 ? 9.682 -3.460 -2.622 1.00 90.19 80 ILE A CA 1
ATOM 636 C C . ILE A 1 80 ? 8.621 -2.981 -3.603 1.00 90.19 80 ILE A C 1
ATOM 638 O O . ILE A 1 80 ? 8.082 -1.871 -3.376 1.00 90.19 80 ILE A O 1
#

pLDDT: mean 92.3, std 9.06, range [58.94, 98.31]

Foldseek 3Di:
DDDFDDDPVGPPVCPSLVVVVVVVVVCVVVVHDDDQKDFPVPVVSVVSCVVVPNDDDDKDKDWDDDDDPDDDDIDIGMMD